Protein AF-A0A6C0IU72-F1 (afdb_monomer_lite)

pLDDT: mean 81.11, std 18.39, range [36.59, 95.81]

Secondary structure (DSSP, 8-state):
-----------SS--HHHHHHHHHHHHHHHHHHSS--HHHHHHHHHHHHHHHHHSPP-------

Sequence (64 aa):
MESQDKKSINIEDMDIKQSLEAIWNMMNRAASKGAFTIDESYILKVLFSKVSKSIPEEKSSTDV

Structure (mmCIF, N/CA/C/O backbone):
data_AF-A0A6C0IU72-F1
#
_entry.id   AF-A0A6C0IU72-F1
#
loop_
_atom_site.group_PDB
_atom_site.id
_atom_site.type_symbol
_atom_site.label_atom_id
_atom_site.label_alt_id
_atom_site.label_comp_id
_atom_site.label_asym_id
_atom_site.label_entity_id
_atom_site.label_seq_id
_atom_site.pdbx_PDB_ins_code
_atom_site.Cartn_x
_atom_site.Cartn_y
_atom_site.Cartn_z
_atom_site.occupancy
_atom_site.B_iso_or_equiv
_atom_site.auth_seq_id
_atom_site.auth_comp_id
_atom_site.auth_asym_id
_atom_site.auth_atom_id
_atom_site.pdbx_PDB_model_num
ATOM 1 N N . MET A 1 1 ? 13.808 -25.866 -11.180 1.00 39.81 1 MET A N 1
ATOM 2 C CA . MET A 1 1 ? 14.067 -24.497 -10.694 1.00 39.81 1 MET A CA 1
ATOM 3 C C . MET A 1 1 ? 12.883 -24.111 -9.842 1.00 39.81 1 MET A C 1
ATOM 5 O O . MET A 1 1 ? 11.761 -24.211 -10.319 1.00 39.81 1 MET A O 1
ATOM 9 N N . GLU A 1 2 ? 13.149 -23.849 -8.568 1.00 36.59 2 GLU A N 1
ATOM 10 C CA . GLU A 1 2 ? 12.158 -23.703 -7.505 1.00 36.59 2 GLU A CA 1
ATOM 11 C C . GLU A 1 2 ? 11.181 -22.563 -7.796 1.00 36.59 2 GLU A C 1
ATOM 13 O O . GLU A 1 2 ? 11.570 -21.436 -8.106 1.00 36.59 2 GLU A O 1
ATOM 18 N N . SER A 1 3 ? 9.897 -22.897 -7.718 1.00 39.22 3 SER A N 1
ATOM 19 C CA . SER A 1 3 ? 8.777 -21.972 -7.740 1.00 39.22 3 SER A CA 1
ATOM 20 C C . SER A 1 3 ? 8.947 -21.002 -6.576 1.00 39.22 3 SER A C 1
ATOM 22 O O . SER A 1 3 ? 8.759 -21.391 -5.428 1.00 39.22 3 SER A O 1
ATOM 24 N N . GLN A 1 4 ? 9.334 -19.755 -6.851 1.00 41.91 4 GLN A N 1
ATOM 25 C CA . GLN A 1 4 ? 9.321 -18.714 -5.831 1.00 41.91 4 GLN A CA 1
ATOM 26 C C . GLN A 1 4 ? 7.890 -18.576 -5.323 1.00 41.91 4 GLN A C 1
ATOM 28 O O . GLN A 1 4 ? 7.003 -18.119 -6.049 1.00 41.91 4 GLN A O 1
ATOM 33 N N . ASP A 1 5 ? 7.691 -19.015 -4.084 1.00 37.16 5 ASP A N 1
ATOM 34 C C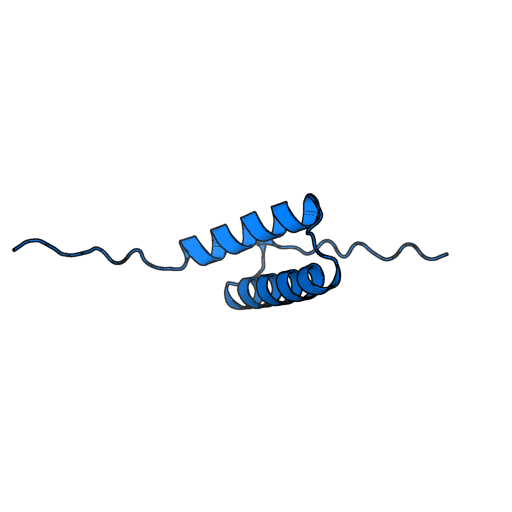A . ASP A 1 5 ? 6.475 -18.860 -3.316 1.00 37.16 5 ASP A CA 1
ATOM 35 C C . ASP A 1 5 ? 5.945 -17.438 -3.492 1.00 37.16 5 ASP A C 1
ATOM 37 O O . ASP A 1 5 ? 6.490 -16.463 -2.961 1.00 37.16 5 ASP A O 1
ATOM 41 N N . LYS A 1 6 ? 4.840 -17.315 -4.233 1.00 43.84 6 LYS A N 1
ATOM 42 C CA . LYS A 1 6 ? 3.936 -16.183 -4.078 1.00 43.84 6 LYS A CA 1
ATOM 43 C C . LYS A 1 6 ? 3.401 -16.296 -2.656 1.00 43.84 6 LYS A C 1
ATOM 45 O O . LYS A 1 6 ? 2.352 -16.895 -2.441 1.00 43.84 6 LYS A O 1
ATOM 50 N N . LYS A 1 7 ? 4.144 -15.769 -1.674 1.00 48.75 7 LYS A N 1
ATOM 51 C CA . LYS A 1 7 ? 3.609 -15.485 -0.344 1.00 48.75 7 LYS A CA 1
ATOM 52 C C . LYS A 1 7 ? 2.327 -14.708 -0.591 1.00 48.75 7 LYS A C 1
ATOM 54 O O . LYS A 1 7 ? 2.384 -13.565 -1.039 1.00 48.75 7 LYS A O 1
ATOM 59 N N . SER A 1 8 ? 1.194 -15.370 -0.386 1.00 56.34 8 SER A N 1
ATOM 60 C CA . SER A 1 8 ? -0.113 -14.739 -0.368 1.00 56.34 8 SER A CA 1
ATOM 61 C C . SER A 1 8 ? -0.049 -13.719 0.755 1.00 56.34 8 SER A C 1
ATOM 63 O O . SER A 1 8 ? -0.142 -14.075 1.928 1.00 56.34 8 SER A O 1
ATOM 65 N N . ILE A 1 9 ? 0.258 -12.470 0.412 1.00 62.97 9 ILE A N 1
ATOM 66 C CA . ILE A 1 9 ? 0.267 -11.385 1.379 1.00 62.97 9 ILE A CA 1
ATOM 67 C C . ILE A 1 9 ? -1.185 -11.261 1.810 1.00 62.97 9 ILE A C 1
ATOM 69 O O . ILE A 1 9 ? -2.032 -10.882 1.005 1.00 62.97 9 ILE A O 1
ATOM 73 N N . ASN A 1 10 ? -1.480 -11.643 3.049 1.00 76.94 10 ASN A N 1
ATOM 74 C CA . ASN A 1 10 ? -2.815 -11.498 3.600 1.00 76.94 10 ASN A CA 1
ATOM 75 C C . ASN A 1 10 ? -3.036 -10.019 3.955 1.00 76.94 10 ASN A C 1
ATOM 77 O O . ASN A 1 10 ? -2.842 -9.580 5.085 1.00 76.94 10 ASN A O 1
ATOM 81 N N . ILE A 1 11 ? -3.327 -9.235 2.919 1.00 80.50 11 ILE A N 1
ATOM 82 C CA . ILE A 1 11 ? -3.496 -7.777 2.951 1.00 80.50 11 ILE A CA 1
ATOM 83 C C . ILE A 1 11 ? -4.721 -7.329 3.751 1.00 80.50 11 ILE A C 1
ATOM 85 O O . ILE A 1 11 ? -4.781 -6.179 4.184 1.00 80.50 11 ILE A O 1
ATOM 89 N N . GLU A 1 12 ? -5.689 -8.218 3.969 1.00 79.25 12 GLU A N 1
ATOM 90 C CA . GLU A 1 12 ? -6.907 -7.898 4.717 1.00 79.25 12 GLU A CA 1
ATOM 91 C C . GLU A 1 12 ? -6.629 -7.760 6.220 1.00 79.25 12 GLU A C 1
ATOM 93 O O . GLU A 1 12 ? -7.151 -6.836 6.852 1.00 79.25 12 GLU A O 1
ATOM 98 N N . ASP A 1 13 ? -5.707 -8.565 6.754 1.00 86.38 13 ASP A N 1
ATOM 99 C CA . ASP A 1 13 ? -5.377 -8.622 8.185 1.00 86.38 13 ASP A CA 1
ATOM 100 C C . ASP A 1 13 ? -4.279 -7.636 8.624 1.00 86.38 13 ASP A C 1
ATOM 102 O O . ASP A 1 13 ? -3.979 -7.527 9.810 1.00 86.38 13 ASP A O 1
ATOM 106 N N . MET A 1 14 ? -3.683 -6.880 7.696 1.00 90.25 14 MET A N 1
ATOM 107 C CA . MET A 1 14 ? -2.625 -5.913 8.024 1.00 90.25 14 MET A CA 1
ATOM 108 C C . MET A 1 14 ? -3.155 -4.741 8.852 1.00 90.25 14 MET A C 1
ATOM 110 O O . MET A 1 14 ? -4.115 -4.091 8.446 1.00 90.25 14 MET A O 1
ATOM 114 N N . ASP A 1 15 ? -2.515 -4.377 9.958 1.00 92.38 15 ASP A N 1
ATOM 115 C CA . ASP A 1 15 ? -2.865 -3.137 10.658 1.00 92.38 15 ASP A CA 1
ATOM 116 C C . ASP A 1 15 ? -2.505 -1.878 9.826 1.00 92.38 15 ASP A C 1
ATOM 118 O O . ASP A 1 15 ? -1.911 -1.957 8.743 1.00 92.38 15 ASP A O 1
ATOM 122 N N . ILE A 1 16 ? -2.895 -0.686 10.295 1.00 94.31 16 ILE A N 1
ATOM 123 C CA . ILE A 1 16 ? -2.654 0.572 9.561 1.00 94.31 16 ILE A CA 1
ATOM 124 C C . ILE A 1 16 ? -1.155 0.849 9.381 1.00 94.31 16 ILE A C 1
ATOM 126 O O . ILE A 1 16 ? -0.741 1.312 8.318 1.00 94.31 16 ILE A O 1
ATOM 130 N N . LYS A 1 17 ? -0.326 0.531 10.380 1.00 94.06 17 LYS A N 1
ATOM 131 C CA . LYS A 1 17 ? 1.122 0.754 10.317 1.00 94.06 17 LYS A CA 1
ATOM 132 C C . LYS A 1 17 ? 1.765 -0.180 9.293 1.00 94.06 17 LYS A C 1
ATOM 134 O O . LYS A 1 17 ? 2.512 0.278 8.432 1.00 94.06 17 LYS A O 1
ATOM 139 N N . GLN A 1 18 ? 1.415 -1.461 9.335 1.00 94.19 18 GLN A N 1
ATOM 140 C CA . GLN A 1 18 ? 1.844 -2.468 8.366 1.00 94.19 18 GLN A CA 1
ATOM 141 C C . GLN A 1 18 ? 1.398 -2.102 6.948 1.00 94.19 18 GLN A C 1
ATOM 143 O O . GLN A 1 18 ? 2.162 -2.257 5.997 1.00 94.19 18 GLN A O 1
ATOM 148 N N . SER A 1 19 ? 0.187 -1.557 6.806 1.00 94.69 19 SER A N 1
ATOM 149 C CA . SER A 1 19 ? -0.337 -1.086 5.520 1.00 94.69 19 SER A CA 1
ATOM 150 C C . SER A 1 19 ? 0.501 0.067 4.953 1.00 94.69 19 SER A C 1
ATOM 152 O O . SER A 1 19 ? 0.841 0.052 3.772 1.00 94.69 19 SER A O 1
ATOM 154 N N . LEU A 1 20 ? 0.886 1.040 5.786 1.00 95.81 20 LEU A N 1
ATOM 155 C CA . LEU A 1 20 ? 1.754 2.155 5.387 1.00 95.81 20 LEU A CA 1
ATOM 156 C C . LEU A 1 20 ? 3.164 1.689 4.997 1.00 95.81 20 LEU A C 1
ATOM 158 O O . LEU A 1 20 ? 3.689 2.113 3.966 1.00 95.81 20 LEU A O 1
ATOM 162 N N . GLU A 1 21 ? 3.762 0.788 5.779 1.00 95.31 21 GLU A N 1
ATOM 163 C CA . GLU A 1 21 ? 5.071 0.198 5.466 1.00 95.31 21 GLU A CA 1
ATOM 164 C C . GLU A 1 21 ? 5.033 -0.585 4.142 1.00 95.31 21 GLU A C 1
ATOM 166 O O . GLU A 1 21 ? 5.945 -0.473 3.317 1.00 95.31 21 GLU A O 1
ATOM 171 N N . ALA A 1 22 ? 3.955 -1.333 3.891 1.00 93.75 22 ALA A N 1
ATOM 172 C CA . ALA A 1 22 ? 3.754 -2.048 2.636 1.00 93.75 22 ALA A CA 1
ATOM 173 C C . ALA A 1 22 ? 3.640 -1.088 1.438 1.00 93.75 22 ALA A C 1
ATOM 175 O O . ALA A 1 22 ? 4.323 -1.298 0.433 1.00 93.75 22 ALA A O 1
ATOM 176 N N . ILE A 1 23 ? 2.856 -0.008 1.554 1.00 94.81 23 ILE A N 1
ATOM 177 C CA . ILE A 1 23 ? 2.746 1.032 0.515 1.00 94.81 23 ILE A CA 1
ATOM 178 C C . ILE A 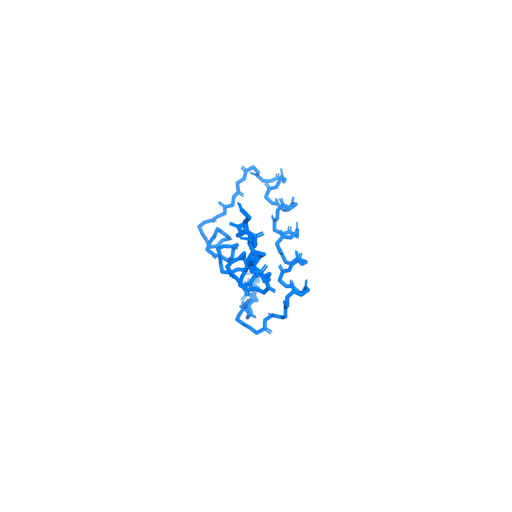1 23 ? 4.125 1.625 0.198 1.00 94.81 23 ILE A C 1
ATOM 180 O O . ILE A 1 23 ? 4.517 1.682 -0.970 1.00 94.81 23 ILE A O 1
ATOM 184 N N . TRP A 1 24 ? 4.887 2.014 1.226 1.00 95.31 24 TRP A N 1
ATOM 185 C CA . TRP A 1 24 ? 6.225 2.591 1.066 1.00 95.31 24 TRP A CA 1
ATOM 186 C C . TRP A 1 24 ? 7.177 1.654 0.314 1.00 95.31 24 TRP A C 1
ATOM 188 O O . TRP A 1 24 ? 7.844 2.051 -0.645 1.00 95.31 24 TRP A O 1
ATOM 198 N N . ASN A 1 25 ? 7.210 0.380 0.707 1.00 92.94 25 ASN A N 1
ATOM 199 C CA . ASN A 1 25 ? 8.064 -0.618 0.068 1.00 92.94 25 ASN A CA 1
ATOM 200 C C . ASN A 1 25 ? 7.667 -0.865 -1.392 1.00 92.94 25 ASN A C 1
ATOM 202 O O . ASN A 1 25 ? 8.536 -0.985 -2.261 1.00 92.94 25 ASN A O 1
ATOM 206 N N . MET A 1 26 ? 6.365 -0.907 -1.683 1.00 92.94 26 MET A N 1
ATOM 207 C CA . MET A 1 26 ? 5.865 -1.069 -3.048 1.00 92.94 26 MET A CA 1
ATOM 208 C C . MET A 1 26 ? 6.227 0.128 -3.927 1.00 92.94 26 MET A C 1
ATOM 210 O O . MET A 1 26 ? 6.706 -0.073 -5.042 1.00 92.94 26 MET A O 1
ATOM 214 N N . MET A 1 27 ? 6.072 1.355 -3.424 1.00 93.38 27 MET A N 1
ATOM 215 C CA . MET A 1 27 ? 6.468 2.567 -4.144 1.00 93.38 27 MET A CA 1
ATOM 216 C C . MET A 1 27 ? 7.958 2.574 -4.493 1.00 93.38 27 MET A C 1
ATOM 218 O O . MET A 1 27 ? 8.311 2.805 -5.647 1.00 93.38 27 MET A O 1
ATOM 222 N N . ASN A 1 28 ? 8.833 2.257 -3.536 1.00 92.56 28 ASN A N 1
ATOM 223 C CA . ASN A 1 28 ? 10.277 2.206 -3.784 1.00 92.56 28 ASN A CA 1
ATOM 224 C C . ASN A 1 28 ? 10.662 1.108 -4.780 1.00 92.56 28 ASN A C 1
ATOM 226 O O . ASN A 1 28 ? 11.514 1.305 -5.648 1.00 92.56 28 ASN A O 1
ATOM 230 N N . ARG A 1 29 ? 9.998 -0.049 -4.7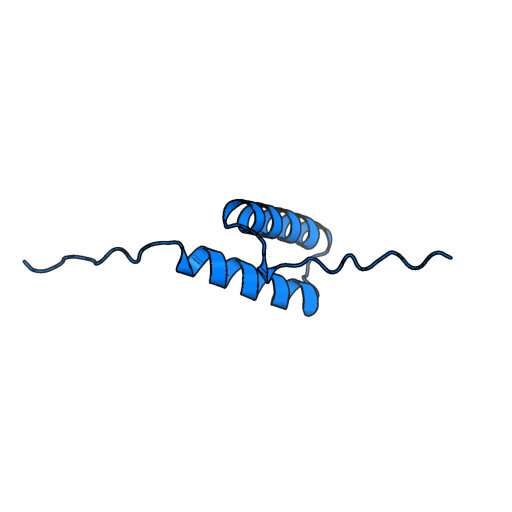09 1.00 88.62 29 ARG A N 1
ATOM 231 C CA . ARG A 1 29 ? 10.190 -1.119 -5.689 1.00 88.62 29 ARG A CA 1
ATOM 232 C C . ARG A 1 29 ? 9.768 -0.676 -7.089 1.00 88.62 29 ARG A C 1
ATOM 234 O O . ARG A 1 29 ? 10.520 -0.904 -8.036 1.00 88.62 29 ARG A O 1
ATOM 241 N N . ALA A 1 30 ? 8.609 -0.038 -7.237 1.00 90.25 30 ALA A N 1
ATOM 242 C CA . ALA A 1 30 ? 8.159 0.465 -8.532 1.00 90.25 30 ALA A CA 1
ATOM 243 C C . ALA A 1 30 ? 9.034 1.604 -9.057 1.00 90.25 30 ALA A C 1
ATOM 245 O O . ALA A 1 30 ? 9.274 1.647 -10.258 1.00 90.25 30 ALA A O 1
ATOM 246 N N . ALA A 1 31 ? 9.601 2.450 -8.193 1.00 87.00 31 ALA A N 1
ATOM 247 C CA . ALA A 1 31 ? 10.556 3.480 -8.603 1.00 87.00 31 ALA A CA 1
ATOM 248 C C . ALA A 1 31 ? 11.765 2.887 -9.352 1.00 87.00 31 ALA A C 1
ATOM 250 O O . ALA A 1 31 ? 12.239 3.477 -10.317 1.00 87.00 31 ALA A O 1
ATOM 251 N N . SER A 1 32 ? 12.212 1.681 -8.976 1.00 84.88 32 SER A N 1
ATOM 252 C CA . SER A 1 32 ? 13.284 0.971 -9.695 1.00 84.88 32 SER A CA 1
ATOM 253 C C . SER A 1 32 ? 12.851 0.294 -11.005 1.00 84.88 32 SER A C 1
ATOM 255 O O . SER A 1 32 ? 13.698 0.016 -11.850 1.00 84.88 32 SER A O 1
ATOM 257 N N . LYS A 1 33 ? 11.552 0.015 -11.191 1.00 86.31 33 LYS A N 1
ATOM 258 C CA . LYS A 1 33 ? 11.004 -0.705 -12.360 1.00 86.31 33 LYS A CA 1
ATOM 259 C C . LYS A 1 33 ? 10.233 0.192 -13.335 1.00 86.31 33 LYS A C 1
ATOM 261 O O . LYS A 1 33 ? 9.932 -0.238 -14.442 1.00 86.31 33 LYS A O 1
ATOM 266 N N . GLY A 1 34 ? 9.890 1.409 -12.921 1.00 89.75 34 GLY A N 1
ATOM 267 C CA . GLY A 1 34 ? 9.128 2.399 -13.684 1.00 89.75 34 GLY A CA 1
ATOM 268 C C . GLY A 1 34 ? 7.609 2.186 -13.715 1.00 89.75 34 GLY A C 1
ATOM 269 O O . GLY A 1 34 ? 6.899 3.066 -14.190 1.00 89.75 34 GLY A O 1
ATOM 270 N N . ALA A 1 35 ? 7.091 1.059 -13.216 1.00 90.88 35 ALA A N 1
ATOM 271 C CA . ALA A 1 35 ? 5.658 0.762 -13.208 1.00 90.88 35 ALA A CA 1
ATOM 272 C C . ALA A 1 35 ? 5.276 -0.263 -12.128 1.00 90.88 35 ALA A C 1
ATOM 274 O O . ALA A 1 35 ? 6.114 -1.047 -11.673 1.00 90.88 35 ALA A O 1
ATOM 275 N N . PHE A 1 36 ? 3.990 -0.275 -11.772 1.00 92.31 36 PHE A N 1
ATOM 276 C CA . PHE A 1 36 ? 3.348 -1.347 -11.010 1.00 92.31 36 PHE A CA 1
ATOM 277 C C . PHE A 1 36 ? 2.709 -2.360 -11.961 1.00 92.31 36 PHE A C 1
ATOM 279 O O . PHE A 1 36 ? 2.181 -1.991 -13.012 1.00 92.31 36 PHE A O 1
ATOM 286 N N . THR A 1 37 ? 2.689 -3.635 -11.580 1.00 92.62 37 THR A N 1
ATOM 287 C CA . THR A 1 37 ? 1.809 -4.615 -12.229 1.00 92.62 37 THR A CA 1
ATOM 288 C C . THR A 1 37 ? 0.340 -4.352 -11.875 1.00 92.62 37 THR A C 1
ATOM 290 O O . THR A 1 37 ? 0.025 -3.576 -10.967 1.00 92.62 37 THR A O 1
ATOM 293 N N . ILE A 1 38 ? -0.586 -5.018 -12.573 1.00 91.81 38 ILE A N 1
ATOM 294 C CA . ILE A 1 38 ? -2.025 -4.949 -12.262 1.00 91.81 38 ILE A CA 1
ATOM 295 C C . ILE A 1 38 ? -2.287 -5.415 -10.822 1.00 91.81 38 ILE A C 1
ATOM 297 O O . ILE A 1 38 ? -2.984 -4.731 -10.075 1.00 91.81 38 ILE A O 1
ATOM 301 N N . ASP A 1 39 ? -1.666 -6.523 -10.412 1.00 90.81 39 ASP A N 1
ATOM 302 C CA . ASP A 1 39 ? -1.791 -7.063 -9.054 1.00 90.81 39 ASP A CA 1
ATOM 303 C C . ASP A 1 39 ? -1.266 -6.073 -8.004 1.00 90.81 39 ASP A C 1
ATOM 305 O O . ASP A 1 39 ? -1.934 -5.800 -7.009 1.00 90.81 39 ASP A O 1
ATOM 309 N N . GLU A 1 40 ? -0.090 -5.480 -8.237 1.00 91.75 40 GLU A N 1
ATOM 310 C CA . GLU A 1 40 ? 0.491 -4.473 -7.339 1.00 91.75 40 GLU A CA 1
ATOM 311 C C . GLU A 1 40 ? -0.395 -3.221 -7.246 1.00 91.75 40 GLU A C 1
ATOM 313 O O . GLU A 1 40 ? -0.585 -2.670 -6.161 1.00 91.75 40 GLU A O 1
ATOM 318 N N . SER A 1 41 ? -0.995 -2.806 -8.362 1.00 93.81 41 SER A N 1
ATOM 319 C CA . SER A 1 41 ? -1.929 -1.676 -8.405 1.00 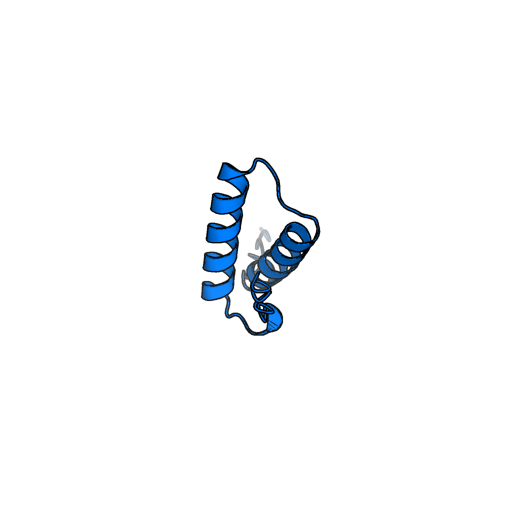93.81 41 SER A CA 1
ATOM 320 C C . SER A 1 41 ? -3.203 -1.962 -7.603 1.00 93.81 41 SER A C 1
ATOM 322 O O . SER A 1 41 ? -3.694 -1.093 -6.879 1.00 93.81 41 SER A O 1
ATOM 324 N N . TYR A 1 42 ? -3.729 -3.189 -7.687 1.00 93.19 42 TYR A N 1
ATOM 325 C CA . TYR A 1 42 ? -4.882 -3.619 -6.895 1.00 93.19 42 TYR A CA 1
ATOM 326 C C . TYR A 1 42 ? -4.566 -3.629 -5.396 1.00 93.19 42 TYR A C 1
ATOM 328 O O . TYR A 1 42 ? -5.325 -3.073 -4.600 1.00 93.19 42 TYR A O 1
ATOM 336 N N . ILE A 1 43 ? -3.419 -4.194 -5.014 1.00 93.25 43 ILE A N 1
ATOM 337 C CA . ILE A 1 43 ? -2.951 -4.216 -3.624 1.00 93.25 43 ILE A CA 1
ATOM 338 C C . ILE A 1 43 ? -2.835 -2.788 -3.073 1.00 93.25 43 ILE A C 1
ATOM 340 O O . ILE A 1 43 ? -3.372 -2.498 -2.003 1.00 93.25 43 ILE A O 1
ATOM 344 N N . LEU A 1 44 ? -2.210 -1.872 -3.822 1.00 93.94 44 LEU A N 1
ATOM 345 C CA . LEU A 1 44 ? -2.108 -0.465 -3.430 1.00 93.94 44 LEU A CA 1
ATOM 346 C C . LEU A 1 44 ? -3.479 0.166 -3.203 1.00 93.94 44 LEU A C 1
ATOM 348 O O . LEU A 1 44 ? -3.675 0.827 -2.187 1.00 93.94 44 LEU A O 1
A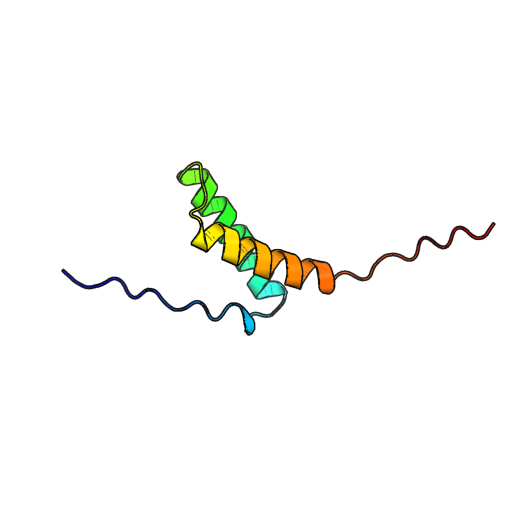TOM 352 N N . LYS A 1 45 ? -4.445 -0.068 -4.098 1.00 94.69 45 LYS A N 1
ATOM 353 C CA . LYS A 1 45 ? -5.813 0.444 -3.942 1.00 94.69 45 LYS A CA 1
ATOM 354 C C . LYS A 1 45 ? -6.443 -0.011 -2.625 1.00 94.69 45 LYS A C 1
ATOM 356 O O . LYS A 1 45 ? -7.065 0.803 -1.939 1.00 94.69 45 LYS A O 1
ATOM 361 N N . VAL A 1 46 ? -6.297 -1.289 -2.271 1.00 94.31 46 VAL A N 1
ATOM 362 C CA . VAL A 1 46 ? -6.844 -1.847 -1.024 1.00 94.31 46 VAL A CA 1
ATOM 363 C C . VAL A 1 46 ? -6.187 -1.193 0.192 1.00 94.31 46 VAL A C 1
ATOM 365 O O . VAL A 1 46 ? -6.895 -0.694 1.069 1.00 94.31 46 VAL A O 1
ATOM 368 N N . LEU A 1 47 ? -4.853 -1.127 0.219 1.00 94.62 47 LEU A N 1
ATOM 369 C CA . LEU A 1 47 ? -4.105 -0.556 1.341 1.00 94.62 47 LEU A CA 1
ATOM 370 C C . LEU A 1 47 ? -4.383 0.942 1.516 1.00 94.62 47 LEU A C 1
ATOM 372 O O . LEU A 1 47 ? -4.674 1.380 2.627 1.00 94.62 47 LEU A O 1
ATOM 376 N N . PHE A 1 48 ? -4.387 1.719 0.427 1.00 95.12 48 PHE A N 1
ATOM 377 C CA . PHE A 1 48 ? -4.754 3.136 0.473 1.00 95.12 48 PHE A CA 1
ATOM 378 C C . PHE A 1 48 ? -6.177 3.330 0.990 1.00 95.12 48 PHE A C 1
ATOM 380 O O . PHE A 1 48 ? -6.388 4.139 1.885 1.00 95.12 48 PHE A O 1
ATOM 387 N N . SER A 1 49 ? -7.144 2.547 0.501 1.00 93.88 49 SER A N 1
ATOM 388 C CA . SER A 1 49 ? -8.534 2.636 0.971 1.00 93.88 49 SER A CA 1
ATOM 389 C C . SER A 1 49 ? -8.654 2.357 2.470 1.00 93.88 49 SER A C 1
ATOM 391 O O . SER A 1 49 ? -9.457 2.989 3.154 1.00 93.88 49 SER A O 1
ATOM 393 N N . LYS A 1 50 ? -7.862 1.411 2.989 1.00 92.06 50 LYS A N 1
ATOM 394 C CA . LYS A 1 50 ? -7.826 1.076 4.415 1.00 92.06 50 LYS A CA 1
ATOM 395 C C . LYS A 1 50 ? -7.264 2.229 5.246 1.00 92.06 50 LYS A C 1
ATOM 397 O O . LYS A 1 50 ? -7.884 2.620 6.231 1.00 92.06 50 LYS A O 1
ATOM 402 N N . VAL A 1 51 ? -6.140 2.801 4.815 1.00 94.00 51 VAL A N 1
ATOM 403 C CA . VAL A 1 51 ? -5.513 3.953 5.477 1.00 94.00 51 VAL A CA 1
ATOM 404 C C . VAL A 1 51 ? -6.435 5.172 5.433 1.00 94.00 51 VAL A C 1
ATOM 406 O O . VAL A 1 51 ? -6.686 5.766 6.476 1.00 94.00 51 VAL A O 1
ATOM 409 N N . SER A 1 52 ? -7.011 5.512 4.278 1.00 93.38 52 SER A N 1
ATOM 410 C CA . SER A 1 52 ? -7.906 6.668 4.140 1.00 93.38 52 SER A CA 1
ATOM 411 C C . SER A 1 52 ? -9.115 6.586 5.070 1.00 93.38 52 SER A C 1
ATOM 413 O O . SER A 1 52 ? -9.456 7.577 5.699 1.00 93.38 52 SER A O 1
ATOM 415 N N . LYS A 1 53 ? -9.720 5.402 5.233 1.00 92.19 53 LYS A N 1
ATOM 416 C CA . LYS A 1 53 ? -10.841 5.198 6.169 1.00 92.19 53 LYS A CA 1
ATOM 417 C C . LYS A 1 53 ? -10.458 5.364 7.642 1.00 92.19 53 LYS A C 1
ATOM 419 O O . LYS A 1 53 ? -11.341 5.556 8.470 1.00 92.19 53 LYS A O 1
ATOM 424 N N . SER A 1 54 ? -9.173 5.237 7.980 1.00 90.06 54 SER A N 1
ATOM 425 C CA . SER A 1 54 ? -8.683 5.428 9.351 1.00 90.06 54 SER A CA 1
ATOM 426 C C . SER A 1 54 ? -8.433 6.895 9.705 1.00 90.06 54 SER A C 1
ATOM 428 O O . SER A 1 54 ? -8.290 7.217 10.883 1.00 90.06 54 SER A O 1
ATOM 430 N N . ILE A 1 55 ? -8.390 7.779 8.704 1.00 89.69 55 ILE A N 1
ATOM 431 C CA . ILE A 1 55 ? -8.220 9.216 8.900 1.00 89.69 55 ILE A CA 1
ATOM 432 C C . ILE A 1 55 ? -9.616 9.805 9.146 1.00 89.69 55 ILE A C 1
ATOM 434 O O . ILE A 1 55 ? -10.477 9.681 8.273 1.00 89.69 5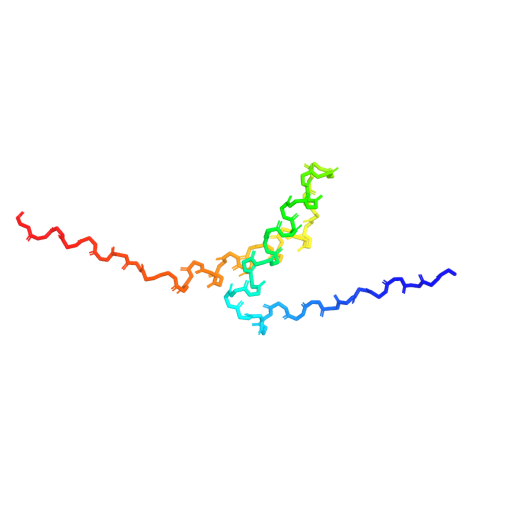5 ILE A O 1
ATOM 438 N N . PRO A 1 56 ? -9.880 10.418 10.314 1.00 83.88 56 PRO A N 1
ATOM 439 C CA . PRO A 1 56 ? -11.145 11.098 10.548 1.00 83.88 56 PRO A CA 1
ATOM 440 C C . PRO A 1 56 ? -11.285 12.236 9.538 1.00 83.88 56 PRO A C 1
ATOM 442 O O . PRO A 1 56 ? -10.359 13.032 9.383 1.00 83.88 56 PRO A O 1
ATOM 445 N N . GLU A 1 57 ? -12.430 12.338 8.867 1.00 81.31 57 GLU A N 1
ATOM 446 C CA . GLU A 1 57 ? -12.733 13.544 8.101 1.00 81.31 57 GLU A CA 1
ATOM 447 C C . GLU A 1 57 ? -12.798 14.717 9.086 1.00 81.31 57 GLU A C 1
ATOM 449 O O . GLU A 1 57 ? -13.610 14.711 10.019 1.00 81.31 57 GLU A O 1
ATOM 454 N N . GLU A 1 58 ? -11.923 15.712 8.919 1.00 72.44 58 GLU A N 1
ATOM 455 C CA . GLU A 1 58 ? -12.095 16.986 9.608 1.00 72.44 58 GLU A CA 1
ATOM 456 C C . GLU A 1 58 ? -13.445 17.548 9.163 1.00 72.44 58 GLU A C 1
ATOM 458 O O . GLU A 1 58 ? -13.611 17.996 8.029 1.00 72.44 58 GLU A O 1
ATOM 463 N N . LYS A 1 59 ? -14.439 17.510 10.057 1.00 62.31 59 LYS A N 1
ATOM 464 C CA . LYS A 1 59 ? -15.632 18.332 9.892 1.00 62.31 59 LYS A CA 1
ATOM 465 C C . LYS A 1 59 ? -15.142 19.771 9.911 1.00 62.31 59 LYS A C 1
ATOM 467 O O . LYS A 1 59 ? -14.828 20.298 10.976 1.00 62.31 59 LYS A O 1
ATOM 472 N N . SER A 1 60 ? -15.050 20.391 8.739 1.00 60.16 60 SER A N 1
ATOM 473 C CA . SER A 1 60 ? -14.902 21.832 8.622 1.00 60.16 60 SER A CA 1
ATOM 474 C C . SER A 1 60 ? -16.146 22.463 9.246 1.00 60.16 60 SER A C 1
ATOM 476 O O . SER A 1 60 ? -17.174 22.631 8.591 1.00 60.16 60 SER A O 1
ATOM 478 N N . SER A 1 61 ? -16.080 22.739 10.546 1.00 59.50 61 SER A N 1
ATOM 479 C CA . SER A 1 61 ? -17.044 23.570 11.253 1.00 59.50 61 SER A CA 1
ATOM 480 C C . SER A 1 61 ? -16.875 24.992 10.729 1.00 59.50 61 SER A C 1
ATOM 482 O O . SER A 1 61 ? -16.111 25.783 11.275 1.00 59.50 61 SER A O 1
ATOM 484 N N . THR A 1 62 ? -17.539 25.302 9.622 1.00 54.19 62 THR A N 1
ATOM 485 C CA . THR A 1 62 ? -17.746 26.676 9.167 1.00 54.19 62 THR A CA 1
ATOM 486 C C . THR A 1 62 ? -19.233 26.975 9.285 1.00 54.19 62 THR A C 1
ATOM 488 O O . THR A 1 62 ? -19.941 27.069 8.293 1.00 54.19 62 THR A O 1
ATOM 491 N N . ASP A 1 63 ? -19.686 27.073 10.533 1.00 52.97 63 ASP A N 1
ATOM 492 C CA . ASP A 1 63 ? -20.888 27.812 10.909 1.00 52.97 63 ASP A CA 1
ATOM 493 C C . ASP A 1 63 ? -20.412 29.078 11.634 1.00 52.97 63 ASP A C 1
ATOM 495 O O . ASP A 1 63 ? -20.192 29.060 12.848 1.00 52.97 63 ASP A O 1
ATOM 499 N N . VAL A 1 64 ? -20.181 30.151 10.872 1.00 52.50 64 VAL A N 1
ATOM 500 C CA . VAL A 1 64 ? -20.205 31.545 11.351 1.00 52.50 64 VAL A CA 1
ATOM 501 C C . VAL A 1 64 ? -20.862 32.399 10.279 1.00 52.50 64 VAL A C 1
ATOM 503 O O . VAL A 1 64 ? -20.393 32.329 9.121 1.00 52.50 64 VAL A O 1
#

Foldseek 3Di:
DDDDDPPPPPLVPDDLVSLVVLLVVLVVVCVVVVDDDPVSVVSNVSSVVNNVVVDDPPPPPPDD

Radius of gyration: 16.19 Å; chains: 1; bounding box: 35×56×25 Å

Organism: NCBI:txid1070528